Protein AF-A0A978TF56-F1 (afdb_monomer_lite)

Secondary structure (DSSP, 8-state):
-----S--EEEEEE-TT-S-TTS--TT-EEEEEETTEEEEEEEE--S--EEETTEEEEEEEEEEE-----GGGSPBHHHHHSS------TT----GGG-HHHHHH-S-HHHHHHHHHHHHHS--------

Structure (mmCIF, N/CA/C/O backbone):
data_AF-A0A978TF56-F1
#
_entry.id   AF-A0A978TF56-F1
#
loop_
_atom_site.group_PDB
_atom_site.id
_atom_site.type_symbol
_atom_site.label_atom_id
_atom_site.label_alt_id
_atom_site.label_comp_id
_atom_site.label_asym_id
_atom_site.label_entity_id
_atom_site.label_seq_id
_atom_site.pdbx_PDB_ins_code
_atom_site.Cartn_x
_atom_site.Cartn_y
_atom_site.Cartn_z
_atom_site.occupancy
_atom_site.B_iso_or_equiv
_atom_site.auth_seq_id
_atom_site.auth_comp_id
_atom_site.auth_asym_id
_atom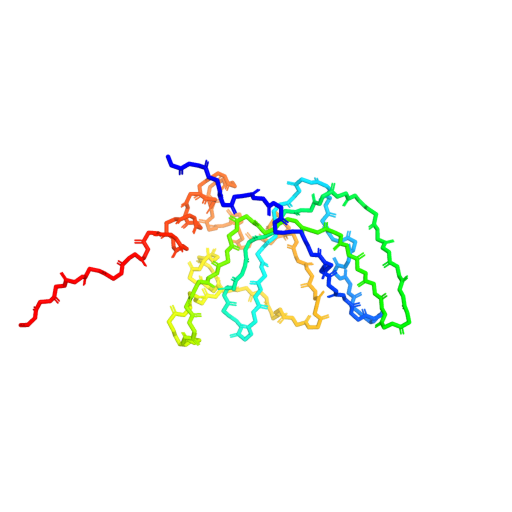_site.auth_atom_id
_atom_site.pdbx_PDB_model_num
ATOM 1 N N . MET A 1 1 ? -22.919 -14.016 -11.016 1.00 37.53 1 MET A N 1
ATOM 2 C CA . MET A 1 1 ? -22.426 -13.185 -12.132 1.00 37.53 1 MET A CA 1
ATOM 3 C C . MET A 1 1 ? -20.948 -12.946 -11.868 1.00 37.53 1 MET A C 1
ATOM 5 O O . MET A 1 1 ? -20.597 -12.007 -11.174 1.00 37.53 1 MET A O 1
ATOM 9 N N . GLY A 1 2 ? -20.110 -13.908 -12.248 1.00 45.34 2 GLY A N 1
ATOM 10 C CA . GLY A 1 2 ? -18.670 -13.878 -12.014 1.00 45.34 2 GLY A CA 1
ATOM 11 C C . GLY A 1 2 ? -17.992 -14.057 -13.355 1.00 45.34 2 GLY A C 1
ATOM 12 O O . GLY A 1 2 ? -18.156 -15.123 -13.926 1.00 45.34 2 GLY A O 1
ATOM 13 N N . ASP A 1 3 ? -17.368 -12.992 -13.867 1.00 43.78 3 ASP A N 1
ATOM 14 C CA . ASP A 1 3 ? -16.408 -13.058 -14.986 1.00 43.78 3 ASP A CA 1
ATOM 15 C C . ASP A 1 3 ? -15.734 -11.702 -15.307 1.00 43.78 3 ASP A C 1
ATOM 17 O O . ASP A 1 3 ? -15.534 -11.331 -16.458 1.00 43.78 3 ASP A O 1
ATOM 21 N N . ALA A 1 4 ? -15.352 -10.923 -14.286 1.00 45.91 4 ALA A N 1
ATOM 22 C CA . ALA A 1 4 ? -14.549 -9.700 -14.483 1.00 45.91 4 ALA A CA 1
ATOM 23 C C . ALA A 1 4 ? -13.204 -9.704 -13.735 1.00 45.91 4 ALA A C 1
ATOM 25 O O . ALA A 1 4 ? -12.432 -8.753 -13.843 1.00 45.91 4 ALA A O 1
ATOM 26 N N . VAL A 1 5 ? -12.885 -10.780 -13.006 1.00 46.94 5 VAL A N 1
ATOM 27 C CA . VAL A 1 5 ? -11.616 -10.926 -12.264 1.00 46.94 5 VAL A CA 1
ATOM 28 C C . VAL A 1 5 ? -10.556 -11.645 -13.111 1.00 46.94 5 VAL A C 1
ATOM 30 O O . VAL A 1 5 ? -9.678 -12.328 -12.588 1.00 46.94 5 VAL A O 1
ATOM 33 N N . SER A 1 6 ? -10.622 -11.496 -14.439 1.00 50.06 6 SER A N 1
ATOM 34 C CA . SER A 1 6 ? -9.534 -11.882 -15.342 1.00 50.06 6 SER A CA 1
ATOM 35 C C . SER A 1 6 ? -8.356 -10.925 -15.121 1.00 50.06 6 SER A C 1
ATOM 37 O O . SER A 1 6 ? -8.247 -9.887 -15.765 1.00 50.06 6 SER A O 1
ATOM 39 N N . SER A 1 7 ? -7.547 -11.257 -14.113 1.00 62.00 7 SER A N 1
ATOM 40 C CA . SER A 1 7 ? -6.196 -10.774 -13.804 1.00 62.00 7 SER A CA 1
ATOM 41 C C . SER A 1 7 ? -5.897 -9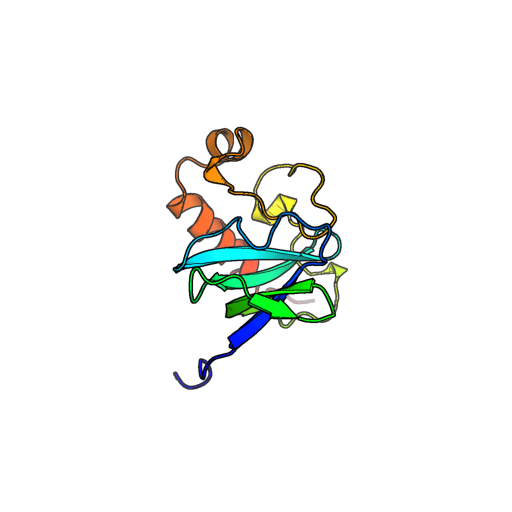.313 -14.178 1.00 62.00 7 SER A C 1
ATOM 43 O O . SER A 1 7 ? -5.156 -9.036 -15.120 1.00 62.00 7 SER A O 1
ATOM 45 N N . ARG A 1 8 ? -6.400 -8.364 -13.380 1.00 85.88 8 ARG A N 1
ATOM 46 C CA . ARG A 1 8 ? -5.886 -6.983 -13.330 1.00 85.88 8 ARG A CA 1
ATOM 47 C C . ARG A 1 8 ? -4.501 -6.967 -12.663 1.00 85.88 8 ARG A C 1
ATOM 49 O O . ARG A 1 8 ? -4.360 -6.522 -11.524 1.00 85.88 8 ARG A O 1
ATOM 56 N N . VAL A 1 9 ? -3.519 -7.563 -13.335 1.00 93.81 9 VAL A N 1
ATOM 57 C CA . VAL A 1 9 ? -2.130 -7.672 -12.877 1.00 93.81 9 VAL A CA 1
ATOM 58 C C . VAL A 1 9 ? -1.306 -6.567 -13.515 1.00 93.81 9 VAL A C 1
ATOM 60 O O . VAL A 1 9 ? -1.370 -6.378 -14.728 1.00 93.81 9 VAL A O 1
ATOM 63 N N . PHE A 1 10 ? -0.540 -5.843 -12.704 1.00 92.50 10 PHE A N 1
ATOM 64 C CA . PHE A 1 10 ? 0.265 -4.715 -13.165 1.00 92.50 10 PHE A CA 1
ATOM 65 C C . PHE A 1 10 ? 1.620 -4.665 -12.466 1.00 92.50 10 PHE A C 1
ATOM 67 O O . PHE A 1 10 ? 1.813 -5.247 -11.396 1.00 92.50 10 PHE A O 1
ATOM 74 N N . GLU A 1 11 ? 2.540 -3.923 -13.074 1.00 94.50 11 GLU A N 1
ATOM 75 C CA . GLU A 1 11 ? 3.811 -3.540 -12.471 1.00 94.50 11 GLU A CA 1
ATOM 76 C C . GLU A 1 11 ? 3.575 -2.346 -11.534 1.00 94.50 11 GLU A C 1
ATOM 78 O O . GLU A 1 11 ? 3.288 -1.234 -11.982 1.00 94.50 11 GLU A O 1
ATOM 83 N N . LEU A 1 12 ? 3.688 -2.559 -10.221 1.00 94.44 12 LEU A N 1
ATOM 84 C CA . LEU A 1 12 ? 3.753 -1.459 -9.262 1.00 94.44 12 LEU A CA 1
ATOM 85 C C . LEU A 1 12 ? 5.186 -0.934 -9.227 1.00 94.44 12 LEU A C 1
ATOM 87 O O . LEU A 1 12 ? 6.111 -1.691 -8.935 1.00 94.44 12 LEU A O 1
ATOM 91 N N . PHE A 1 13 ? 5.358 0.345 -9.552 1.00 94.38 13 PHE 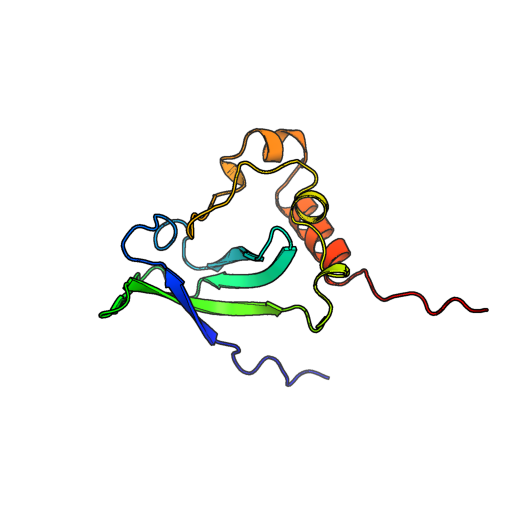A N 1
ATOM 92 C CA . PHE A 1 13 ? 6.660 0.949 -9.809 1.00 94.38 13 PHE A CA 1
ATOM 93 C C . PHE A 1 13 ? 7.163 1.826 -8.659 1.00 94.38 13 PHE A C 1
ATOM 95 O O . PHE A 1 13 ? 6.405 2.590 -8.059 1.00 94.38 13 PHE A O 1
ATOM 102 N N . TRP A 1 14 ? 8.471 1.789 -8.421 1.00 93.81 14 TRP A N 1
ATOM 103 C CA . TRP A 1 14 ? 9.188 2.636 -7.477 1.00 93.81 14 TRP A CA 1
ATOM 104 C C . TRP A 1 14 ? 10.426 3.247 -8.127 1.00 93.81 14 TRP A C 1
ATOM 106 O O . TRP A 1 14 ? 11.186 2.576 -8.823 1.00 93.81 14 TRP A O 1
ATOM 116 N N . LEU A 1 15 ? 10.676 4.523 -7.833 1.00 91.88 15 LEU A N 1
ATOM 117 C CA . LEU A 1 15 ? 11.907 5.186 -8.254 1.00 91.88 15 LEU A CA 1
ATOM 118 C C . LEU A 1 15 ? 13.125 4.557 -7.551 1.00 91.88 15 LEU A C 1
ATOM 120 O O . LEU A 1 15 ? 12.988 4.058 -6.432 1.00 91.88 15 LEU A O 1
ATOM 124 N N . PRO A 1 16 ? 14.339 4.651 -8.127 1.00 89.00 16 PRO A N 1
ATOM 125 C CA . PRO A 1 16 ? 15.551 4.104 -7.513 1.00 89.00 16 PRO A CA 1
ATOM 126 C C . PRO A 1 16 ? 15.838 4.619 -6.092 1.00 89.00 16 PRO A C 1
ATOM 128 O O . PRO A 1 16 ? 16.467 3.930 -5.293 1.00 89.00 16 PRO A O 1
ATOM 131 N N . SER A 1 17 ? 15.382 5.834 -5.767 1.00 87.44 17 SER A N 1
ATOM 132 C CA . SER A 1 17 ? 15.539 6.463 -4.449 1.00 87.44 17 SER A CA 1
ATOM 133 C C . SER A 1 17 ? 14.465 6.061 -3.428 1.00 87.44 17 SER A C 1
ATOM 135 O O . SER A 1 17 ? 14.594 6.380 -2.243 1.00 87.44 17 SER A O 1
ATOM 137 N N . SER A 1 18 ? 13.403 5.377 -3.859 1.00 86.25 18 SER A N 1
ATOM 138 C CA . SER A 1 18 ? 12.296 4.946 -3.006 1.00 86.25 18 SER A CA 1
ATOM 139 C C . SER A 1 18 ? 12.662 3.699 -2.199 1.00 86.25 18 SER A C 1
ATOM 141 O O . SER A 1 18 ? 13.404 2.829 -2.647 1.00 86.25 18 SER A O 1
ATOM 143 N N . LYS A 1 19 ? 12.086 3.568 -0.998 1.00 82.06 19 LYS A N 1
ATOM 144 C CA . LYS A 1 19 ? 12.329 2.424 -0.096 1.00 82.06 19 LYS A CA 1
ATOM 145 C C . LYS A 1 19 ? 11.176 1.409 -0.052 1.00 82.06 19 LYS A C 1
ATOM 147 O O . LYS A 1 19 ? 11.214 0.488 0.755 1.00 82.06 19 LYS A O 1
ATOM 152 N N . GLY A 1 20 ? 10.151 1.574 -0.892 1.00 88.06 20 GLY A N 1
ATOM 153 C CA . GLY A 1 20 ? 8.908 0.799 -0.808 1.00 88.06 20 GLY A CA 1
ATOM 154 C C . GLY A 1 20 ? 8.933 -0.586 -1.459 1.00 88.06 20 GLY A C 1
ATOM 155 O O . GLY A 1 20 ? 8.214 -1.466 -0.999 1.00 88.06 20 GLY A O 1
ATOM 156 N N . ALA A 1 21 ? 9.778 -0.822 -2.469 1.00 90.94 21 ALA A N 1
ATOM 157 C CA . ALA A 1 21 ? 9.718 -2.055 -3.269 1.00 90.94 21 ALA A CA 1
ATOM 158 C C . ALA A 1 21 ? 9.898 -3.346 -2.438 1.00 90.94 21 ALA A C 1
ATOM 160 O O . ALA A 1 21 ? 9.295 -4.372 -2.738 1.00 90.94 21 ALA A O 1
ATOM 161 N N . LYS A 1 22 ? 10.685 -3.293 -1.355 1.00 91.19 22 LYS A N 1
ATOM 162 C CA . LYS A 1 22 ? 10.982 -4.440 -0.472 1.00 91.19 22 LYS A CA 1
ATOM 163 C C . LYS A 1 22 ? 10.090 -4.522 0.777 1.00 91.19 22 LYS A C 1
ATOM 165 O O . LYS A 1 22 ? 10.364 -5.331 1.651 1.00 91.19 22 LYS A O 1
ATOM 170 N N . ALA A 1 23 ? 9.082 -3.658 0.911 1.00 90.06 23 ALA A N 1
ATOM 171 C CA . ALA A 1 23 ? 8.385 -3.460 2.186 1.00 90.06 23 ALA A CA 1
ATOM 172 C C . ALA A 1 23 ? 7.275 -4.480 2.494 1.00 90.06 23 ALA A C 1
ATOM 174 O O . ALA A 1 23 ? 6.871 -4.581 3.649 1.00 90.06 23 ALA A O 1
ATOM 175 N N . ALA A 1 24 ? 6.771 -5.186 1.482 1.00 92.62 24 ALA A N 1
ATOM 176 C CA . ALA A 1 24 ? 5.675 -6.148 1.606 1.00 92.62 24 ALA A CA 1
ATOM 177 C C . ALA A 1 24 ? 6.130 -7.549 1.178 1.00 92.62 24 ALA A C 1
ATOM 179 O O . ALA A 1 24 ? 6.999 -7.676 0.314 1.00 92.62 24 ALA A O 1
ATOM 180 N N . SER A 1 25 ? 5.544 -8.591 1.744 1.00 94.75 25 SER A N 1
ATOM 181 C CA . SER A 1 25 ? 5.763 -9.978 1.328 1.00 94.75 25 SER A CA 1
ATOM 182 C C . SER A 1 25 ? 4.717 -10.393 0.295 1.00 94.75 25 SER A C 1
ATOM 184 O O . SER A 1 25 ? 3.761 -9.663 0.037 1.00 94.75 25 SER A O 1
ATOM 186 N N . LYS A 1 26 ? 4.894 -11.555 -0.327 1.00 96.25 26 LYS A N 1
ATOM 187 C CA . LYS A 1 26 ? 3.861 -12.209 -1.124 1.00 96.25 26 LYS A CA 1
ATOM 188 C C . LYS A 1 26 ? 2.568 -12.357 -0.305 1.00 96.25 26 LYS A C 1
ATOM 190 O O . LYS A 1 26 ? 2.622 -12.605 0.896 1.00 96.25 26 LYS A O 1
ATOM 195 N N . ASP A 1 27 ? 1.429 -12.216 -0.981 1.00 95.19 27 ASP A N 1
ATOM 196 C CA . ASP A 1 27 ? 0.066 -12.306 -0.445 1.00 95.19 27 ASP A CA 1
ATOM 197 C C . ASP A 1 27 ? -0.323 -11.152 0.514 1.00 95.19 27 ASP A C 1
ATOM 199 O O . ASP A 1 27 ? -1.480 -11.056 0.928 1.00 95.19 27 ASP A O 1
ATOM 203 N N . ASP A 1 28 ? 0.589 -10.211 0.807 1.00 94.75 28 ASP A N 1
ATOM 204 C CA . ASP A 1 28 ? 0.248 -8.981 1.528 1.00 94.75 28 ASP A CA 1
ATOM 205 C C . ASP A 1 28 ? -0.672 -8.083 0.689 1.00 94.75 28 ASP A C 1
ATOM 207 O O . ASP A 1 28 ? -0.491 -7.908 -0.523 1.00 94.75 28 ASP A O 1
ATOM 211 N N . LEU A 1 29 ? -1.615 -7.430 1.374 1.00 95.19 29 LEU A N 1
ATOM 212 C CA . LEU A 1 29 ? -2.441 -6.365 0.812 1.00 95.19 29 LEU A CA 1
ATOM 213 C C . LEU A 1 29 ? -1.807 -4.994 1.055 1.00 95.19 29 LEU A C 1
ATOM 215 O O . LEU A 1 29 ? -1.345 -4.683 2.153 1.00 95.19 29 LEU A O 1
ATOM 219 N N . MET A 1 30 ? -1.859 -4.135 0.042 1.00 94.81 30 MET A N 1
ATOM 220 C CA . MET A 1 30 ? -1.342 -2.775 0.086 1.00 94.81 30 MET A CA 1
ATOM 221 C C . MET A 1 30 ? -2.404 -1.771 -0.361 1.00 94.81 30 MET A C 1
ATOM 223 O O . MET A 1 30 ? -2.999 -1.894 -1.432 1.00 94.81 30 MET A O 1
ATOM 227 N N . LEU A 1 31 ? -2.605 -0.742 0.462 1.00 94.69 31 LEU A N 1
ATOM 228 C CA . LEU A 1 31 ? -3.369 0.449 0.102 1.00 94.69 31 LEU A CA 1
ATOM 229 C C . LEU A 1 31 ? -2.470 1.390 -0.698 1.00 94.69 31 LEU A C 1
ATOM 231 O O . LEU A 1 31 ? -1.431 1.825 -0.199 1.00 94.69 31 LEU A O 1
ATOM 235 N N . LEU A 1 32 ? -2.879 1.731 -1.918 1.00 93.62 32 LEU A N 1
ATOM 236 C CA . LEU A 1 32 ? -2.196 2.737 -2.724 1.00 93.62 32 LEU A CA 1
ATOM 237 C C . LEU A 1 32 ? -2.910 4.075 -2.581 1.00 93.62 32 LEU A C 1
ATOM 239 O O . LEU A 1 32 ? -4.129 4.170 -2.762 1.00 93.62 32 LEU A O 1
ATOM 243 N N . ASN A 1 33 ? -2.135 5.115 -2.281 1.00 91.00 33 ASN A N 1
ATOM 244 C CA . ASN A 1 33 ? -2.631 6.472 -2.145 1.00 91.00 33 ASN A CA 1
ATOM 245 C C . ASN A 1 33 ? -1.977 7.425 -3.154 1.00 91.00 33 ASN A C 1
ATOM 247 O O . ASN A 1 33 ? -0.792 7.335 -3.470 1.00 91.00 33 ASN A O 1
ATOM 251 N N . GLN A 1 34 ? -2.757 8.384 -3.637 1.00 89.00 34 GLN A N 1
ATOM 252 C CA . GLN A 1 34 ? -2.294 9.500 -4.457 1.00 89.00 34 GLN A CA 1
ATOM 253 C C . GLN A 1 34 ? -2.952 10.770 -3.925 1.00 89.00 34 GLN A C 1
ATOM 255 O O . GLN A 1 34 ? -4.149 10.775 -3.666 1.00 89.00 34 GLN A O 1
ATOM 260 N N . HIS A 1 35 ? -2.180 11.837 -3.695 1.00 88.00 35 HIS A N 1
ATOM 261 C CA . HIS A 1 35 ? -2.691 13.081 -3.091 1.00 88.00 35 HIS A CA 1
ATOM 262 C C . HIS A 1 35 ? -3.523 12.852 -1.810 1.00 88.00 35 HIS A C 1
ATOM 264 O O . HIS A 1 35 ? -4.583 13.445 -1.630 1.00 88.00 35 HIS A O 1
ATOM 270 N N . ALA A 1 36 ? -3.053 11.952 -0.935 1.00 90.50 36 ALA A N 1
ATOM 271 C CA . ALA A 1 36 ? -3.744 11.523 0.287 1.00 90.50 36 ALA A CA 1
ATOM 272 C C . ALA A 1 36 ? -5.121 10.856 0.074 1.00 90.50 36 ALA A C 1
ATOM 274 O O . ALA A 1 36 ? -5.863 10.660 1.035 1.00 90.50 36 ALA A O 1
ATOM 275 N N . LYS A 1 37 ? -5.467 10.467 -1.157 1.00 93.00 37 LYS A N 1
ATOM 276 C CA . LYS A 1 37 ? -6.677 9.713 -1.504 1.00 93.00 37 LYS A CA 1
ATOM 277 C C . LYS A 1 37 ? -6.342 8.257 -1.779 1.00 93.00 37 LYS A C 1
ATOM 279 O O . LYS A 1 37 ? -5.364 7.991 -2.474 1.00 93.00 37 LYS A O 1
ATOM 284 N N . ILE A 1 38 ? -7.140 7.326 -1.259 1.00 93.69 38 ILE A N 1
ATOM 285 C CA . ILE A 1 38 ? -6.976 5.901 -1.574 1.00 93.69 38 ILE A CA 1
ATOM 286 C C . ILE A 1 38 ? -7.577 5.626 -2.951 1.00 93.69 38 ILE A C 1
ATOM 288 O O . ILE A 1 38 ? -8.746 5.925 -3.192 1.00 93.69 38 ILE A O 1
ATOM 292 N N . THR A 1 39 ? -6.770 5.071 -3.852 1.00 92.94 39 THR A N 1
ATOM 293 C CA . THR A 1 39 ? -7.166 4.818 -5.246 1.00 92.94 39 THR A CA 1
ATOM 294 C C . THR A 1 39 ? -7.268 3.331 -5.558 1.00 92.94 39 THR A C 1
ATOM 296 O O . THR A 1 39 ? -8.127 2.932 -6.344 1.00 92.94 39 THR A O 1
ATOM 299 N N . HIS A 1 40 ? -6.423 2.509 -4.927 1.00 93.62 40 HIS A N 1
ATOM 300 C CA . HIS A 1 40 ? -6.374 1.068 -5.153 1.00 93.62 40 HIS A CA 1
ATOM 301 C C . HIS A 1 40 ? -6.105 0.306 -3.856 1.00 93.62 40 HIS A C 1
ATOM 303 O O . HIS A 1 40 ? -5.432 0.799 -2.948 1.00 93.62 40 HIS A O 1
ATOM 309 N N . VAL A 1 41 ? -6.564 -0.941 -3.835 1.00 95.31 41 VAL A N 1
ATOM 310 C CA . VAL A 1 41 ? -6.047 -2.001 -2.977 1.00 95.31 41 VAL A CA 1
ATOM 311 C C . VAL A 1 41 ? -5.446 -3.046 -3.902 1.00 95.31 41 VAL A C 1
ATOM 313 O O . VAL A 1 41 ? -6.097 -3.504 -4.849 1.00 95.31 41 VAL A O 1
ATOM 316 N N . VAL A 1 42 ? -4.200 -3.409 -3.638 1.00 95.88 42 VAL A N 1
ATOM 317 C CA . VAL A 1 42 ? -3.468 -4.394 -4.430 1.00 95.88 42 VAL A CA 1
ATOM 318 C C . VAL A 1 42 ? -2.923 -5.498 -3.540 1.00 95.88 42 VAL A C 1
ATOM 320 O O . VAL A 1 42 ? -2.690 -5.288 -2.356 1.00 95.88 42 VAL A O 1
ATOM 323 N N . GLU A 1 43 ? -2.717 -6.664 -4.124 1.00 96.44 43 GLU A N 1
ATOM 324 C CA . GLU A 1 43 ? -2.115 -7.836 -3.501 1.00 96.44 43 GLU A CA 1
ATOM 325 C C . GLU A 1 43 ? -0.771 -8.127 -4.163 1.00 96.44 43 GLU A C 1
ATOM 327 O O . GLU A 1 43 ? -0.670 -8.122 -5.396 1.00 96.44 43 GLU A O 1
ATOM 332 N N . MET A 1 44 ? 0.256 -8.386 -3.359 1.00 96.62 44 MET A N 1
ATOM 333 C CA . MET A 1 44 ? 1.586 -8.743 -3.851 1.00 96.62 44 MET A CA 1
ATOM 334 C C . MET A 1 44 ? 1.600 -10.189 -4.362 1.00 96.62 44 MET A C 1
ATOM 336 O O . MET A 1 44 ? 1.302 -11.112 -3.612 1.00 96.62 44 MET A O 1
ATOM 340 N N . LEU A 1 45 ? 1.981 -10.411 -5.624 1.00 96.56 45 LEU A N 1
ATOM 341 C CA . LEU A 1 45 ? 1.922 -11.753 -6.229 1.00 96.56 45 LEU A CA 1
ATOM 342 C C . LEU A 1 45 ? 3.147 -12.631 -5.941 1.00 96.56 45 LEU A C 1
ATOM 344 O O . LEU A 1 45 ? 3.057 -13.860 -5.971 1.00 96.56 45 LEU A O 1
ATOM 348 N N . ASP A 1 46 ? 4.292 -12.007 -5.676 1.00 95.75 46 ASP A N 1
ATOM 349 C CA . ASP A 1 46 ? 5.559 -12.660 -5.359 1.00 95.75 46 ASP A CA 1
ATOM 350 C C . ASP A 1 46 ? 6.440 -11.751 -4.493 1.00 95.75 46 ASP A C 1
ATOM 352 O O . ASP A 1 46 ? 6.136 -10.571 -4.320 1.00 95.75 46 ASP A O 1
ATOM 356 N N . ASP A 1 47 ? 7.537 -12.294 -3.962 1.00 96.12 47 ASP A N 1
ATOM 357 C CA . ASP A 1 47 ? 8.556 -11.562 -3.193 1.00 96.12 47 ASP A CA 1
ATOM 358 C C . ASP A 1 47 ? 9.652 -10.923 -4.070 1.00 96.12 47 ASP A C 1
ATOM 360 O O . ASP A 1 47 ? 10.601 -10.320 -3.562 1.00 96.12 47 ASP A O 1
ATOM 364 N N . GLU A 1 48 ? 9.560 -11.053 -5.395 1.00 96.44 48 GLU A N 1
ATOM 365 C CA . GLU A 1 48 ? 10.649 -10.716 -6.307 1.00 96.44 48 GLU A CA 1
ATOM 366 C C . GLU A 1 48 ? 10.608 -9.234 -6.703 1.00 96.44 48 GLU A C 1
ATOM 368 O O . GLU A 1 48 ? 9.766 -8.784 -7.484 1.00 96.44 48 GLU A O 1
ATOM 373 N N . VAL A 1 49 ? 11.580 -8.467 -6.205 1.00 96.00 49 VAL A N 1
ATOM 374 C CA . VAL A 1 49 ? 11.844 -7.107 -6.689 1.00 96.00 49 VAL A CA 1
ATOM 375 C C . VAL A 1 49 ? 12.620 -7.176 -7.994 1.00 96.00 49 VAL A C 1
ATOM 377 O O . VAL A 1 49 ? 13.737 -7.688 -8.030 1.00 96.00 49 VAL A O 1
ATOM 380 N N . ARG A 1 50 ? 12.039 -6.603 -9.045 1.00 95.94 50 ARG A N 1
ATOM 381 C CA . ARG A 1 50 ? 12.635 -6.509 -10.379 1.00 95.94 50 ARG A CA 1
ATOM 382 C C . ARG A 1 50 ? 13.115 -5.088 -10.631 1.00 95.94 50 ARG A C 1
ATOM 384 O O . ARG A 1 50 ? 12.662 -4.153 -9.973 1.00 95.94 50 ARG A O 1
ATOM 391 N N . GLU A 1 51 ? 14.032 -4.925 -11.574 1.00 95.50 51 GLU A N 1
ATOM 392 C CA . GLU A 1 51 ? 14.637 -3.635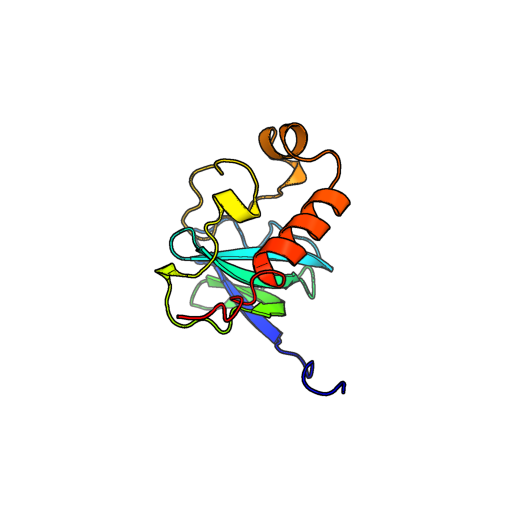 -11.909 1.00 95.50 51 GLU A CA 1
ATOM 393 C C . GLU A 1 51 ? 14.666 -3.434 -13.425 1.00 95.50 51 GLU A C 1
ATOM 395 O O . GLU A 1 51 ? 14.880 -4.374 -14.192 1.00 95.50 51 GLU A O 1
ATOM 400 N N . ASN A 1 52 ? 14.454 -2.194 -13.855 1.00 92.25 52 ASN A N 1
ATOM 401 C CA . ASN A 1 52 ? 14.695 -1.737 -15.216 1.00 92.25 52 ASN A CA 1
ATOM 402 C C . ASN A 1 52 ? 15.349 -0.343 -15.197 1.00 92.25 52 ASN A C 1
ATOM 404 O O . ASN A 1 52 ? 15.639 0.218 -14.142 1.00 92.25 52 ASN A O 1
ATOM 408 N N . SER A 1 53 ? 15.562 0.254 -16.373 1.00 90.69 53 SER A N 1
ATOM 409 C CA . SER A 1 53 ? 16.220 1.563 -16.499 1.00 90.69 53 SER A CA 1
ATOM 410 C C . SER A 1 53 ? 15.517 2.713 -15.770 1.00 90.69 53 SER A C 1
ATOM 412 O O . SER A 1 53 ? 16.127 3.760 -15.569 1.00 90.69 53 SER A O 1
ATOM 414 N N . ALA A 1 54 ? 14.242 2.563 -15.411 1.00 87.94 54 ALA A N 1
ATOM 415 C CA . ALA A 1 54 ? 13.486 3.588 -14.709 1.00 87.94 54 ALA A CA 1
ATOM 416 C C . ALA A 1 54 ? 13.528 3.419 -13.173 1.00 87.94 54 ALA A C 1
ATOM 418 O O . ALA A 1 54 ? 13.123 4.345 -12.469 1.00 87.94 54 ALA A O 1
ATOM 419 N N . GLY A 1 55 ? 13.936 2.252 -12.641 1.00 93.56 55 GLY A N 1
ATOM 420 C CA . GLY A 1 55 ? 13.770 1.898 -11.223 1.00 93.56 55 GLY A CA 1
ATOM 421 C C . GLY A 1 55 ? 13.298 0.466 -10.962 1.00 93.56 55 GLY A C 1
ATOM 422 O O . GLY A 1 55 ? 13.572 -0.446 -11.739 1.00 93.56 55 GLY A O 1
ATOM 423 N N . TYR A 1 56 ? 12.614 0.272 -9.834 1.00 95.12 56 TYR A N 1
ATOM 424 C CA . TYR A 1 56 ? 12.210 -1.040 -9.326 1.00 95.12 56 TYR A CA 1
ATOM 425 C C . TYR A 1 56 ? 10.718 -1.287 -9.519 1.00 95.12 56 TYR A C 1
ATOM 427 O O . TYR A 1 56 ? 9.917 -0.362 -9.410 1.00 95.12 56 TYR A O 1
ATOM 435 N N . PHE A 1 57 ? 10.320 -2.541 -9.711 1.00 95.50 57 PHE A N 1
ATOM 436 C CA . PHE A 1 57 ? 8.909 -2.905 -9.775 1.00 95.50 57 PHE A CA 1
ATOM 437 C C . PHE A 1 57 ? 8.610 -4.283 -9.190 1.00 95.50 57 PHE A C 1
ATOM 439 O O . PHE A 1 57 ? 9.498 -5.125 -9.029 1.00 95.50 57 PHE A O 1
ATOM 446 N N . ARG A 1 58 ? 7.332 -4.500 -8.867 1.00 96.50 58 ARG A N 1
ATOM 447 C CA . ARG A 1 58 ? 6.773 -5.797 -8.459 1.00 96.50 58 ARG A CA 1
ATOM 448 C C . ARG A 1 58 ? 5.439 -6.046 -9.133 1.00 96.50 58 ARG A C 1
ATOM 450 O O . ARG A 1 58 ? 4.690 -5.104 -9.386 1.00 96.50 58 ARG A O 1
ATOM 457 N N . TRP A 1 59 ? 5.136 -7.316 -9.380 1.00 96.31 59 TRP A N 1
ATOM 458 C CA . TRP A 1 59 ? 3.829 -7.716 -9.882 1.00 96.31 59 TRP A CA 1
ATOM 459 C C . TRP A 1 59 ? 2.799 -7.698 -8.761 1.00 96.31 59 TRP A C 1
ATOM 461 O O . TRP A 1 59 ? 2.983 -8.318 -7.711 1.00 96.31 59 TRP A O 1
ATOM 471 N N . VAL A 1 60 ? 1.700 -6.994 -9.007 1.00 96.62 60 VAL A N 1
ATOM 472 C CA . VAL A 1 60 ? 0.576 -6.912 -8.078 1.00 96.62 60 VAL A CA 1
ATOM 473 C C . VAL A 1 60 ? -0.730 -7.215 -8.788 1.00 96.62 60 VAL A C 1
ATOM 475 O O . VAL A 1 60 ? -0.892 -6.897 -9.967 1.00 96.62 60 VAL A O 1
ATOM 478 N N . ARG A 1 61 ? -1.683 -7.800 -8.066 1.00 96.38 61 ARG A N 1
ATOM 479 C CA . ARG A 1 61 ? -3.068 -7.959 -8.514 1.00 96.38 61 ARG A CA 1
ATOM 480 C C . ARG A 1 61 ? -3.929 -6.889 -7.866 1.00 96.38 61 ARG A C 1
ATOM 482 O O . ARG A 1 61 ? -3.938 -6.748 -6.650 1.00 96.38 61 ARG A O 1
ATOM 489 N N . VAL A 1 62 ? -4.691 -6.155 -8.665 1.00 95.50 62 VAL A N 1
ATOM 490 C CA . VAL A 1 62 ? -5.691 -5.218 -8.144 1.00 95.50 62 VAL A CA 1
ATOM 491 C C . VAL A 1 62 ? -6.865 -6.010 -7.581 1.00 95.50 62 VAL A C 1
ATOM 493 O O . VAL A 1 62 ? -7.553 -6.707 -8.328 1.00 95.50 62 VAL A O 1
ATOM 496 N N . VAL A 1 63 ? -7.102 -5.875 -6.276 1.00 93.50 63 VAL A N 1
ATOM 497 C CA . VAL A 1 63 ? -8.267 -6.465 -5.594 1.00 93.50 63 VAL A CA 1
ATOM 498 C C . VAL A 1 63 ? -9.415 -5.462 -5.480 1.00 93.50 63 VAL A C 1
ATOM 500 O O . VAL A 1 63 ? -10.579 -5.850 -5.479 1.00 93.50 63 VAL A O 1
ATOM 503 N N . TRP A 1 64 ? -9.096 -4.165 -5.459 1.00 92.75 64 TRP A N 1
ATOM 504 C CA . TRP A 1 64 ? -10.059 -3.073 -5.567 1.00 92.75 64 TRP A CA 1
ATOM 505 C C . TRP A 1 64 ? -9.412 -1.864 -6.245 1.00 92.75 64 TRP A C 1
ATOM 507 O O . TRP A 1 64 ? -8.243 -1.558 -6.019 1.00 92.75 64 TRP A O 1
ATOM 517 N N . MET A 1 65 ? -10.178 -1.163 -7.071 1.00 91.38 65 MET A N 1
ATOM 518 C CA . MET A 1 65 ? -9.784 0.090 -7.710 1.00 91.38 65 MET A CA 1
ATOM 519 C C . MET A 1 65 ? -11.012 0.978 -7.763 1.00 91.38 65 MET A C 1
ATOM 521 O O . MET A 1 65 ? -12.082 0.503 -8.145 1.00 91.38 65 MET A O 1
ATOM 525 N N . SER A 1 66 ? -10.859 2.244 -7.391 1.00 88.69 66 SER A N 1
ATOM 526 C CA . SER A 1 66 ? -11.968 3.182 -7.499 1.00 88.69 66 SER A CA 1
ATOM 527 C C . SER A 1 66 ? -12.353 3.409 -8.962 1.00 88.69 66 SER A C 1
ATOM 529 O O . SER A 1 66 ? -11.491 3.604 -9.817 1.00 88.69 66 SER A O 1
ATOM 531 N N . GLU A 1 67 ? -13.655 3.412 -9.238 1.00 87.69 67 GLU A N 1
ATOM 532 C CA . GLU A 1 67 ? -14.218 3.845 -10.524 1.00 87.69 67 GLU A CA 1
ATOM 533 C C . GLU A 1 67 ? -14.521 5.356 -10.535 1.00 87.69 67 GLU A C 1
ATOM 535 O O . GLU A 1 67 ? -14.928 5.907 -11.558 1.00 87.69 67 GLU A O 1
ATOM 540 N N . GLU A 1 68 ? -14.324 6.042 -9.403 1.00 86.81 68 GLU A N 1
ATOM 541 C CA . GLU A 1 68 ? -14.575 7.474 -9.272 1.00 86.81 68 GLU A CA 1
ATOM 542 C C . GLU A 1 68 ? -13.500 8.286 -10.004 1.00 86.81 68 GLU A C 1
ATOM 544 O O . GLU A 1 68 ? -12.298 8.134 -9.789 1.00 86.81 68 GLU A O 1
ATOM 549 N N . THR A 1 69 ? -13.957 9.195 -10.861 1.00 84.12 69 THR A N 1
ATOM 550 C CA . THR A 1 69 ? -13.093 10.074 -11.663 1.00 84.12 69 THR A CA 1
ATOM 551 C C . THR A 1 69 ? -12.873 11.423 -10.979 1.00 84.12 69 THR A C 1
ATOM 553 O O . THR A 1 69 ? -11.879 12.108 -11.234 1.00 84.12 69 THR A O 1
ATOM 556 N N . ASN A 1 70 ? -13.770 11.804 -10.068 1.00 87.06 70 ASN A N 1
ATOM 557 C CA . ASN A 1 70 ? -13.661 13.001 -9.259 1.00 87.06 70 ASN A CA 1
ATOM 558 C C . ASN A 1 70 ? -12.868 12.732 -7.971 1.00 87.06 70 ASN A C 1
ATOM 560 O O . ASN A 1 70 ? -13.394 12.259 -6.965 1.00 87.06 70 ASN A O 1
ATOM 564 N N . TRP A 1 71 ? -11.608 13.162 -7.967 1.00 83.69 71 TRP A N 1
ATOM 565 C CA . TRP A 1 71 ? -10.680 13.056 -6.838 1.00 83.69 71 TRP A CA 1
ATOM 566 C C . TRP A 1 71 ? -11.219 13.552 -5.492 1.00 83.69 71 TRP A C 1
ATOM 568 O O . TRP A 1 71 ? -10.827 13.036 -4.445 1.00 83.69 71 TRP A O 1
ATOM 578 N N . SER A 1 72 ? -12.107 14.551 -5.489 1.00 85.44 72 SER A N 1
ATOM 579 C CA . SER A 1 72 ? -12.667 15.087 -4.241 1.00 85.44 72 SER A CA 1
ATOM 580 C C . SER A 1 72 ? -13.556 14.077 -3.508 1.00 85.44 72 SER A C 1
ATOM 582 O O . SER A 1 72 ? -13.631 14.129 -2.281 1.00 85.44 72 SER A O 1
ATOM 584 N N . ARG A 1 73 ? -14.152 13.132 -4.244 1.00 87.38 73 ARG A N 1
ATOM 585 C CA . ARG A 1 73 ? -15.042 12.082 -3.733 1.00 87.38 73 ARG A CA 1
ATOM 586 C C . ARG A 1 73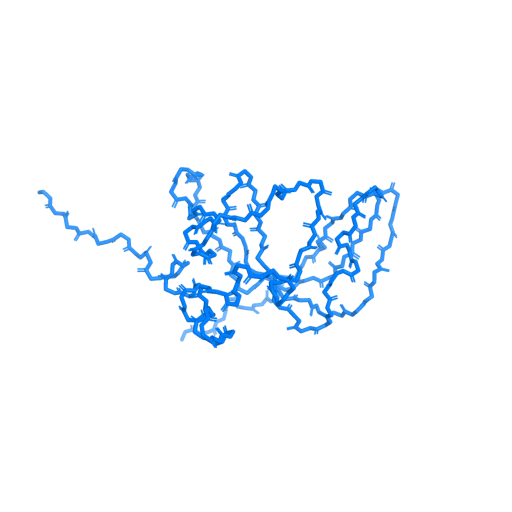 ? -14.319 10.810 -3.305 1.00 87.38 73 ARG A C 1
ATOM 588 O O . ARG A 1 73 ? -14.920 9.968 -2.649 1.00 87.38 73 ARG A O 1
ATOM 595 N N . LEU A 1 74 ? -13.037 10.674 -3.640 1.00 91.50 74 LEU A N 1
ATOM 596 C CA . LEU A 1 74 ? -12.238 9.559 -3.146 1.00 91.50 74 LEU A CA 1
ATOM 597 C C . LEU A 1 74 ? -12.058 9.666 -1.626 1.00 91.50 74 LEU A C 1
ATOM 599 O O . LEU A 1 74 ? -11.853 10.777 -1.114 1.00 91.50 74 LEU A O 1
ATOM 603 N N . PRO A 1 75 ? -12.070 8.536 -0.904 1.00 93.31 75 PRO A N 1
ATOM 604 C CA . PRO A 1 75 ? -11.891 8.541 0.536 1.00 93.31 75 PRO A CA 1
ATOM 605 C C . PRO A 1 75 ? -10.489 9.036 0.884 1.00 93.31 75 PRO A C 1
ATOM 607 O O . PRO A 1 75 ? -9.484 8.656 0.264 1.00 93.31 75 PRO A O 1
ATOM 610 N N . HIS A 1 76 ? -10.414 9.929 1.868 1.00 93.44 76 HIS A N 1
ATOM 611 C CA . HIS A 1 76 ? -9.127 10.405 2.353 1.00 93.44 76 HIS A CA 1
ATOM 612 C C . HIS A 1 76 ? -8.429 9.286 3.135 1.00 93.44 76 HIS A C 1
ATOM 614 O O . HIS A 1 76 ? -9.061 8.551 3.888 1.00 93.44 76 HIS A O 1
ATOM 620 N N . GLN A 1 77 ? -7.105 9.182 3.031 1.00 92.69 77 GLN A N 1
ATOM 621 C CA . GLN A 1 77 ? -6.321 8.146 3.713 1.00 92.69 77 GLN A CA 1
ATOM 622 C C . GLN A 1 77 ? -6.581 8.109 5.225 1.00 92.69 77 GLN A C 1
ATOM 624 O O . GLN A 1 77 ? -6.629 7.037 5.806 1.00 92.69 77 GLN A O 1
ATOM 629 N N . ARG A 1 78 ? -6.826 9.265 5.855 1.00 93.38 78 ARG A N 1
ATOM 630 C CA . ARG A 1 78 ? -7.164 9.357 7.287 1.00 93.38 78 ARG A CA 1
ATOM 631 C C . ARG A 1 78 ? -8.513 8.716 7.637 1.00 93.38 78 ARG A C 1
ATOM 633 O O . ARG A 1 78 ? -8.668 8.196 8.729 1.00 93.38 78 ARG A O 1
ATOM 640 N N . GLU A 1 79 ? -9.481 8.760 6.721 1.00 93.56 79 GLU A N 1
ATOM 641 C CA . GLU A 1 79 ? -10.814 8.167 6.909 1.00 93.56 79 GLU A CA 1
ATOM 642 C C . GLU A 1 79 ? -10.726 6.646 6.790 1.00 93.56 79 GLU A C 1
ATOM 644 O O . GLU A 1 79 ? -11.320 5.916 7.580 1.00 93.56 79 GLU A O 1
ATOM 649 N N . VAL A 1 80 ? -9.917 6.171 5.839 1.00 94.06 80 VAL A N 1
ATOM 650 C CA . VAL A 1 80 ? -9.659 4.740 5.646 1.00 94.06 80 VAL A CA 1
ATOM 651 C C . VAL A 1 80 ? -8.817 4.176 6.790 1.00 94.06 80 VAL A C 1
ATOM 653 O O . VAL A 1 80 ? -9.121 3.102 7.286 1.00 94.06 80 VAL A O 1
ATOM 656 N N . LEU A 1 81 ? -7.785 4.896 7.239 1.00 93.38 81 LEU A N 1
ATOM 657 C CA . LEU A 1 81 ? -6.897 4.455 8.319 1.00 93.38 81 LEU A CA 1
ATOM 658 C C . LEU A 1 81 ? -7.493 4.644 9.719 1.00 93.38 81 LEU A C 1
ATOM 660 O O . LEU A 1 81 ? -7.055 3.967 10.642 1.00 93.38 81 LEU A O 1
ATOM 664 N N . GLY A 1 82 ? -8.448 5.558 9.901 1.00 93.06 82 GLY A N 1
ATOM 665 C CA . GLY A 1 82 ? -9.019 5.906 11.210 1.00 93.06 82 GLY A CA 1
ATOM 666 C C . GLY A 1 82 ? -8.136 6.821 12.070 1.00 93.06 82 GLY A C 1
ATOM 667 O O . GLY A 1 82 ? -8.546 7.234 13.150 1.00 93.06 82 GLY A O 1
ATOM 668 N N . PHE A 1 83 ? -6.941 7.179 11.596 1.00 92.50 83 PHE A N 1
ATOM 669 C CA . PHE A 1 83 ? -6.001 8.070 12.277 1.00 92.50 83 PHE A CA 1
ATOM 670 C C . PHE A 1 83 ? -5.200 8.901 11.269 1.00 92.50 83 PHE A C 1
ATOM 672 O O . PHE A 1 83 ? -5.171 8.605 10.075 1.00 92.50 83 PHE A O 1
ATOM 679 N N . GLU A 1 84 ? -4.512 9.940 11.751 1.00 90.31 84 GLU A N 1
ATOM 680 C CA . GLU A 1 84 ? -3.620 10.745 10.909 1.00 90.31 84 GLU A CA 1
ATOM 681 C C . GLU A 1 84 ? -2.310 9.981 10.633 1.00 90.31 84 GLU A C 1
ATOM 683 O O . GLU A 1 84 ? -1.534 9.766 11.587 1.00 90.31 84 GLU A O 1
ATOM 688 N N . PRO A 1 85 ? -2.053 9.5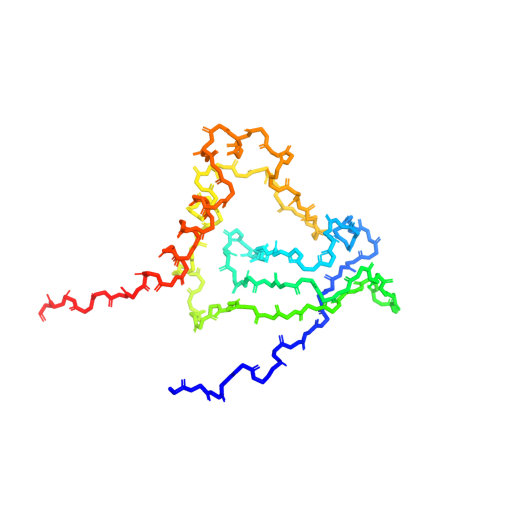54 9.377 1.00 86.69 85 PRO A N 1
ATOM 689 C CA . PRO A 1 85 ? -0.842 8.819 9.040 1.00 86.69 85 PRO A CA 1
ATOM 690 C C . PRO A 1 85 ? 0.404 9.704 9.152 1.00 86.69 85 PRO A C 1
ATOM 692 O O . PRO A 1 85 ? 0.309 10.933 9.117 1.00 86.69 85 PRO A O 1
ATOM 695 N N . PRO A 1 86 ? 1.603 9.101 9.249 1.00 82.06 86 PRO A N 1
ATOM 696 C CA . PRO A 1 86 ? 2.831 9.852 9.016 1.00 82.06 86 PRO A CA 1
ATOM 697 C C . PRO A 1 86 ? 2.809 10.480 7.616 1.00 82.06 86 PRO A C 1
ATOM 699 O O . PRO A 1 86 ? 2.063 10.041 6.743 1.00 82.06 86 PRO A O 1
ATOM 702 N N . THR A 1 87 ? 3.654 11.481 7.368 1.00 79.44 87 THR A N 1
ATOM 703 C CA . THR A 1 87 ? 3.808 12.053 6.025 1.00 79.44 87 THR A CA 1
ATOM 704 C C . THR A 1 87 ? 4.256 10.967 5.043 1.00 79.44 87 THR A C 1
ATOM 706 O O . THR A 1 87 ? 5.428 10.596 5.008 1.00 79.44 87 THR A O 1
ATOM 709 N N . ILE A 1 88 ? 3.315 10.451 4.247 1.00 72.75 88 ILE A N 1
ATOM 710 C CA . ILE A 1 88 ? 3.571 9.451 3.208 1.00 72.75 88 ILE A CA 1
ATOM 711 C C . ILE A 1 88 ? 4.063 10.188 1.964 1.00 72.75 88 ILE A C 1
ATOM 713 O O . ILE A 1 88 ? 3.338 10.993 1.381 1.00 72.75 88 ILE A O 1
ATOM 717 N N . GLY A 1 89 ? 5.299 9.918 1.550 1.00 73.94 89 GLY A N 1
ATOM 718 C CA . GLY A 1 89 ? 5.900 10.541 0.374 1.00 73.94 89 GLY A CA 1
ATOM 719 C C . GLY A 1 89 ? 6.916 9.644 -0.327 1.00 73.94 89 GLY A C 1
ATOM 720 O O . GLY A 1 89 ? 7.460 8.704 0.259 1.00 73.94 89 GLY A O 1
ATOM 721 N N . GLY A 1 90 ? 7.166 9.941 -1.605 1.00 76.44 90 GLY A N 1
ATOM 722 C CA . GLY A 1 90 ? 8.291 9.389 -2.366 1.00 76.44 90 GLY A CA 1
ATOM 723 C C . GLY A 1 90 ? 8.253 7.877 -2.606 1.00 76.44 90 GLY A C 1
ATOM 724 O O . GLY A 1 90 ? 9.311 7.255 -2.674 1.00 76.44 90 GLY A O 1
ATOM 725 N N . GLY A 1 91 ? 7.066 7.266 -2.691 1.00 81.88 91 GLY A N 1
ATOM 726 C CA . GLY A 1 91 ? 6.936 5.816 -2.891 1.00 81.88 91 GLY A CA 1
ATOM 727 C C . GLY A 1 91 ? 7.344 4.992 -1.665 1.00 81.88 91 GLY A C 1
ATOM 728 O O . GLY A 1 91 ? 7.783 3.851 -1.797 1.00 81.88 91 GLY A O 1
ATOM 729 N N . THR A 1 92 ? 7.255 5.569 -0.466 1.00 87.38 92 THR A N 1
ATOM 730 C CA . THR A 1 92 ? 7.467 4.830 0.783 1.00 87.38 92 THR A CA 1
ATOM 731 C C . THR A 1 92 ? 6.246 3.967 1.080 1.00 87.38 92 THR A C 1
ATOM 733 O O . THR A 1 92 ? 5.127 4.472 1.104 1.00 87.38 92 THR A O 1
ATOM 736 N N . ALA A 1 93 ? 6.470 2.679 1.331 1.00 89.50 93 ALA A N 1
ATOM 737 C CA . ALA A 1 93 ? 5.450 1.763 1.822 1.00 89.50 93 ALA A CA 1
ATOM 738 C C . ALA A 1 93 ? 5.658 1.532 3.324 1.00 89.50 93 ALA A C 1
ATOM 740 O O . ALA A 1 93 ? 6.793 1.402 3.786 1.00 89.50 93 ALA A O 1
ATOM 741 N N . TYR A 1 94 ? 4.561 1.504 4.078 1.00 89.06 94 TYR A N 1
ATOM 742 C CA . TYR A 1 94 ? 4.566 1.334 5.528 1.00 89.06 94 TYR A CA 1
ATOM 743 C C . TYR A 1 94 ? 3.834 0.051 5.897 1.00 89.06 94 TYR A C 1
ATOM 745 O O . TYR A 1 94 ? 2.726 -0.189 5.423 1.00 89.06 94 TYR A O 1
ATOM 753 N N . SER A 1 95 ? 4.425 -0.732 6.796 1.00 90.19 95 SER A N 1
ATOM 754 C CA . SER A 1 95 ? 3.685 -1.787 7.480 1.00 90.19 95 SER A CA 1
ATOM 755 C C . SER A 1 95 ? 2.801 -1.152 8.549 1.00 90.19 95 SER A C 1
ATOM 757 O O . SER A 1 95 ? 3.310 -0.507 9.470 1.00 90.19 95 SER A O 1
ATOM 759 N N . LEU A 1 96 ? 1.484 -1.333 8.428 1.00 89.00 96 LEU A N 1
ATOM 760 C CA . LEU A 1 96 ? 0.517 -0.825 9.404 1.00 89.00 96 LEU A CA 1
ATOM 761 C C . LEU A 1 96 ? 0.750 -1.420 10.796 1.00 89.00 96 LEU A C 1
ATOM 763 O O . LEU A 1 96 ? 0.620 -0.708 11.785 1.00 89.00 96 LEU A O 1
ATOM 767 N N . ALA A 1 97 ? 1.197 -2.678 10.871 1.00 83.00 97 ALA A N 1
ATOM 768 C CA . ALA A 1 97 ? 1.517 -3.347 12.131 1.00 83.00 97 ALA A CA 1
ATOM 769 C C . ALA A 1 97 ? 2.619 -2.631 12.935 1.00 83.00 97 ALA A C 1
ATOM 771 O O . ALA A 1 97 ? 2.645 -2.729 14.161 1.00 83.00 97 ALA A O 1
ATOM 772 N N . ASN A 1 98 ? 3.495 -1.881 12.255 1.00 86.06 98 ASN A N 1
ATOM 773 C CA . ASN A 1 98 ? 4.595 -1.136 12.870 1.00 86.06 98 ASN A CA 1
ATOM 774 C C . ASN A 1 98 ? 4.213 0.304 13.254 1.00 86.06 98 ASN A C 1
ATOM 776 O O . ASN A 1 98 ? 5.041 1.036 13.798 1.00 86.06 98 ASN A O 1
ATOM 780 N N . LEU A 1 99 ? 2.988 0.747 12.958 1.00 87.50 99 LEU A N 1
ATOM 781 C CA . LEU A 1 99 ? 2.503 2.065 13.349 1.00 87.50 99 LEU A CA 1
ATOM 782 C C . LEU A 1 99 ? 1.834 1.959 14.722 1.00 87.50 99 LEU A C 1
ATOM 784 O O . LEU A 1 99 ? 0.769 1.367 14.837 1.00 87.50 99 LEU A O 1
ATOM 788 N N . GLY A 1 100 ? 2.408 2.586 15.755 1.00 88.06 100 GLY A N 1
ATOM 789 C CA . GLY A 1 100 ? 1.815 2.578 17.105 1.00 88.06 100 GLY A CA 1
ATOM 790 C C . GLY A 1 100 ? 0.350 3.035 17.114 1.00 88.06 100 GLY A C 1
ATOM 791 O O . GLY A 1 100 ? -0.506 2.368 17.682 1.00 88.06 100 GLY A O 1
ATOM 792 N N . LYS A 1 101 ? 0.031 4.077 16.334 1.00 90.94 101 LYS A N 1
ATOM 793 C CA . LYS A 1 101 ? -1.346 4.567 16.160 1.00 90.94 101 LYS A CA 1
ATOM 794 C C . LYS A 1 101 ? -2.315 3.527 15.596 1.00 90.94 101 LYS A C 1
ATOM 796 O O . LYS A 1 101 ? -3.503 3.602 15.883 1.00 90.94 101 LYS A O 1
ATOM 801 N N . PHE A 1 102 ? -1.839 2.582 14.784 1.00 92.25 102 PHE A N 1
ATOM 802 C CA . PHE A 1 102 ? -2.694 1.519 14.261 1.00 92.25 102 PHE A CA 1
ATOM 803 C C . PHE A 1 102 ? -3.185 0.626 15.401 1.00 92.25 102 PHE A C 1
ATOM 805 O O . PHE A 1 102 ? -4.379 0.372 15.490 1.00 92.25 102 PHE A O 1
ATOM 812 N N . GLN A 1 103 ? -2.283 0.234 16.304 1.00 89.56 103 GLN A N 1
ATOM 813 C CA . GLN A 1 103 ? -2.604 -0.592 17.473 1.00 89.56 103 GLN A CA 1
ATOM 814 C C . GLN A 1 103 ? -3.456 0.163 18.507 1.00 89.56 103 GLN A C 1
ATOM 816 O O . GLN A 1 103 ? -4.222 -0.453 19.234 1.00 89.56 103 GLN A O 1
ATOM 821 N N . GLU A 1 104 ? -3.343 1.493 18.564 1.00 92.94 104 GLU A N 1
ATOM 822 C CA . GLU A 1 104 ? -4.203 2.345 19.402 1.00 92.94 104 GLU A CA 1
ATOM 823 C C . GLU A 1 104 ? -5.619 2.517 18.830 1.00 92.94 104 GLU A C 1
ATOM 825 O O . GLU A 1 104 ? -6.558 2.761 19.582 1.00 92.94 104 GLU A O 1
ATOM 830 N N . THR A 1 105 ? -5.768 2.439 17.503 1.00 94.38 105 THR A N 1
ATOM 831 C CA . THR A 1 105 ? -7.037 2.714 16.807 1.00 94.38 105 THR A CA 1
ATOM 832 C C . THR A 1 105 ? -7.842 1.444 16.543 1.00 94.38 105 THR A C 1
ATOM 834 O O . THR A 1 105 ? -9.069 1.483 16.576 1.00 94.38 105 THR A O 1
ATOM 837 N N . TRP A 1 106 ? -7.170 0.327 16.257 1.00 94.50 106 TRP A N 1
ATOM 838 C CA . TRP A 1 106 ? -7.802 -0.912 15.816 1.00 94.50 106 TRP A CA 1
ATOM 839 C C . TRP A 1 106 ? -7.459 -2.070 16.745 1.00 94.50 106 TRP A C 1
ATOM 841 O O . TRP A 1 106 ? -6.290 -2.402 16.928 1.00 94.50 106 TRP A O 1
ATOM 851 N N . ASP A 1 107 ? -8.496 -2.747 17.242 1.00 91.56 107 ASP A N 1
ATOM 852 C CA . ASP A 1 107 ? -8.353 -3.927 18.104 1.00 91.56 107 ASP A CA 1
ATOM 853 C C . ASP A 1 107 ? -7.727 -5.126 17.371 1.00 91.56 107 ASP A C 1
ATOM 855 O O . ASP A 1 107 ? -7.111 -5.999 17.984 1.00 91.56 107 ASP A O 1
ATOM 859 N N . SER A 1 108 ? -7.897 -5.198 16.046 1.00 91.94 108 SER A N 1
ATOM 860 C CA . SER A 1 108 ? -7.333 -6.258 15.212 1.00 91.94 108 SER A CA 1
ATOM 861 C C . SER A 1 108 ? -7.196 -5.837 13.746 1.00 91.94 108 SER A C 1
ATOM 863 O O . SER A 1 108 ? -7.859 -4.913 13.268 1.00 91.94 108 SER A O 1
ATOM 865 N N . LEU A 1 109 ? -6.355 -6.564 13.000 1.00 90.25 109 LEU A N 1
ATOM 866 C CA . LEU A 1 109 ? -6.241 -6.401 11.547 1.00 90.25 109 LEU A CA 1
ATOM 867 C C . LEU A 1 109 ? -7.564 -6.717 10.833 1.00 90.25 109 LEU A C 1
ATOM 869 O O . LEU A 1 109 ? -7.910 -6.043 9.869 1.00 90.25 109 LEU A O 1
ATOM 873 N N . GLU A 1 110 ? -8.310 -7.709 11.317 1.00 92.12 110 GLU A N 1
ATOM 874 C CA . GLU A 1 110 ? -9.610 -8.096 10.762 1.00 92.12 110 GLU A CA 1
ATOM 875 C C . GLU A 1 110 ? -10.639 -6.966 10.910 1.00 92.12 110 GLU A C 1
ATOM 877 O O . GLU A 1 110 ? -11.308 -6.608 9.940 1.00 92.12 110 GLU A O 1
ATOM 882 N N . ALA A 1 111 ? -10.712 -6.330 12.086 1.00 93.50 111 ALA A N 1
ATOM 883 C CA . ALA A 1 111 ? -11.588 -5.181 12.316 1.00 93.50 111 ALA A CA 1
ATOM 884 C C . ALA A 1 111 ? -11.257 -4.023 11.362 1.00 93.50 111 ALA A C 1
ATOM 886 O O . ALA A 1 111 ? -12.152 -3.436 10.749 1.00 93.50 111 ALA A O 1
ATOM 887 N N . PHE A 1 112 ? -9.964 -3.751 11.169 1.00 94.56 112 PHE A N 1
ATOM 888 C CA . PHE A 1 112 ? -9.506 -2.771 10.192 1.00 94.56 112 PHE A CA 1
ATOM 889 C C . PHE A 1 112 ? -9.895 -3.151 8.755 1.00 94.56 112 PHE A C 1
ATOM 891 O O . PHE A 1 112 ? -10.423 -2.319 8.023 1.00 94.56 112 PHE A O 1
ATOM 898 N N . GLN A 1 113 ? -9.684 -4.401 8.338 1.00 92.44 113 GLN A N 1
ATOM 899 C CA . GLN A 1 113 ? -10.049 -4.866 6.995 1.00 92.44 113 GLN A CA 1
ATOM 900 C C . GLN A 1 113 ? -11.554 -4.729 6.733 1.00 92.44 113 GLN A C 1
ATOM 902 O O . GLN A 1 113 ? -11.949 -4.269 5.659 1.00 92.44 113 GLN A O 1
ATOM 907 N N . HIS A 1 114 ? -12.397 -5.049 7.719 1.00 92.94 114 HIS A N 1
ATOM 908 C CA . HIS A 1 114 ? -13.836 -4.811 7.636 1.00 92.94 114 HIS A CA 1
ATOM 909 C C . HIS A 1 114 ? -14.165 -3.327 7.459 1.00 92.94 114 HIS A C 1
ATOM 911 O O . HIS A 1 114 ? -14.965 -2.989 6.584 1.00 92.94 114 HIS A O 1
ATOM 917 N N . HIS A 1 115 ? -13.532 -2.440 8.231 1.00 94.38 115 HIS A N 1
ATOM 918 C CA . HIS A 1 115 ? -13.700 -0.993 8.077 1.00 94.38 115 HIS A CA 1
ATOM 919 C C . HIS A 1 115 ? -13.301 -0.511 6.681 1.00 94.38 115 HIS A C 1
ATOM 921 O O . HIS A 1 115 ? -14.072 0.191 6.030 1.00 94.38 115 HIS A O 1
ATOM 927 N N . VAL A 1 116 ? -12.142 -0.943 6.175 1.00 94.00 116 VAL A N 1
ATOM 928 C CA . VAL A 1 116 ? -11.677 -0.609 4.820 1.00 94.00 116 VAL A CA 1
ATOM 929 C C . VAL A 1 116 ? -12.716 -1.021 3.778 1.00 94.00 116 VAL A C 1
ATOM 931 O O . VAL A 1 116 ? -13.076 -0.214 2.926 1.00 94.00 116 VAL A O 1
ATOM 934 N N . VAL A 1 117 ? -13.262 -2.236 3.862 1.00 91.69 117 VAL A N 1
ATOM 935 C CA . VAL A 1 117 ? -14.327 -2.696 2.955 1.00 91.69 117 VAL A CA 1
ATOM 936 C C . VAL A 1 117 ? -15.560 -1.788 3.029 1.00 91.69 117 VAL A C 1
ATOM 938 O O . VAL A 1 117 ? -16.097 -1.408 1.989 1.00 91.69 117 VAL A O 1
ATOM 941 N N . GLN A 1 118 ? -15.992 -1.389 4.228 1.00 91.56 118 GLN A N 1
ATOM 942 C CA . GLN A 1 118 ? -17.134 -0.482 4.389 1.00 91.56 118 GLN A CA 1
ATOM 943 C C . GLN A 1 118 ? -16.866 0.906 3.799 1.00 91.56 118 GLN A C 1
ATOM 945 O O . GLN A 1 118 ? -17.723 1.446 3.106 1.00 91.56 118 GLN A O 1
ATOM 950 N N . VAL A 1 119 ? -15.678 1.475 4.002 1.00 92.06 119 VAL A N 1
ATOM 951 C CA . VAL A 1 119 ? -15.340 2.799 3.455 1.00 92.06 119 VAL A CA 1
ATOM 952 C C . VAL A 1 119 ? -15.194 2.758 1.933 1.00 92.06 119 VAL A C 1
ATOM 954 O O . VAL A 1 119 ? -15.661 3.662 1.245 1.00 92.06 119 VAL A O 1
ATOM 957 N N . LEU A 1 120 ? -14.556 1.716 1.394 1.00 89.88 120 LEU A N 1
ATOM 958 C CA . LEU A 1 120 ? -14.230 1.633 -0.032 1.00 89.88 120 LEU A CA 1
ATOM 959 C C . LEU A 1 120 ? -15.384 1.116 -0.904 1.00 89.88 120 LEU A C 1
ATOM 961 O O . LEU A 1 120 ? -15.450 1.456 -2.083 1.00 89.88 120 LEU A O 1
ATOM 965 N N . ILE A 1 121 ? -16.270 0.279 -0.355 1.00 85.19 121 ILE A N 1
ATOM 966 C CA . ILE A 1 121 ? -17.366 -0.370 -1.100 1.00 85.19 121 ILE A CA 1
ATOM 967 C C . ILE A 1 121 ? -18.743 0.029 -0.553 1.00 85.19 121 ILE A C 1
ATOM 969 O O . ILE A 1 121 ? -19.707 0.115 -1.313 1.00 85.19 121 ILE A O 1
ATOM 973 N N . GLY A 1 122 ? -18.851 0.293 0.752 1.00 67.56 122 GLY A N 1
ATOM 974 C CA . GLY A 1 122 ? -20.108 0.659 1.414 1.00 67.56 122 GLY A CA 1
ATOM 975 C C . GLY A 1 122 ? -20.613 2.066 1.080 1.00 67.56 122 GLY A C 1
ATOM 976 O O . GLY A 1 122 ? -21.794 2.345 1.276 1.00 67.56 122 GLY A O 1
ATOM 977 N N . ALA A 1 123 ? -19.782 2.932 0.493 1.00 52.06 123 ALA A N 1
ATOM 978 C CA . ALA A 1 123 ? -20.209 4.220 -0.046 1.00 52.06 123 ALA A CA 1
ATOM 979 C C . ALA A 1 123 ? -20.813 4.073 -1.457 1.00 52.06 123 ALA A C 1
ATOM 981 O O . ALA A 1 123 ? -20.266 4.562 -2.444 1.00 52.06 123 ALA A O 1
ATOM 982 N N . LYS A 1 124 ? -21.983 3.432 -1.565 1.00 41.94 124 LYS A N 1
ATOM 983 C CA . LYS A 1 124 ? -22.919 3.827 -2.627 1.00 41.94 124 LYS A CA 1
ATOM 984 C C . LYS A 1 124 ? -23.553 5.152 -2.196 1.00 41.94 124 LYS A C 1
ATOM 986 O O . LYS A 1 124 ? -24.048 5.211 -1.069 1.00 41.94 124 LYS A O 1
ATOM 991 N N . PRO A 1 125 ? -23.580 6.205 -3.031 1.00 42.56 125 PRO A N 1
ATOM 992 C CA . PRO A 1 125 ? -24.474 7.316 -2.764 1.00 42.56 125 PRO A CA 1
ATOM 993 C C . PRO A 1 125 ? -25.899 6.757 -2.747 1.00 42.56 125 PRO A C 1
ATOM 995 O O . PRO A 1 125 ? -26.372 6.170 -3.717 1.00 42.56 125 PRO A O 1
ATOM 998 N N . SER A 1 126 ? -26.545 6.885 -1.593 1.00 39.19 126 SER A N 1
ATOM 999 C CA . SER A 1 126 ? -27.994 6.865 -1.499 1.00 39.19 126 SER A CA 1
ATOM 1000 C C . SER A 1 126 ? -28.508 7.955 -2.431 1.00 39.19 126 SER A C 1
ATOM 1002 O O . SER A 1 126 ? -28.346 9.137 -2.130 1.00 39.19 126 SER A O 1
ATOM 1004 N N . ASP A 1 127 ? -29.134 7.564 -3.536 1.00 47.09 127 ASP A N 1
ATOM 1005 C CA . ASP A 1 127 ? -30.154 8.390 -4.167 1.00 47.09 127 ASP A CA 1
ATOM 1006 C C . ASP A 1 127 ? -31.252 8.632 -3.117 1.00 47.09 127 ASP A C 1
ATOM 1008 O O . ASP A 1 127 ? -32.119 7.794 -2.881 1.00 47.09 127 ASP A O 1
ATOM 1012 N N . ALA A 1 128 ? -31.150 9.760 -2.422 1.00 40.34 128 ALA A N 1
ATOM 1013 C CA . ALA A 1 128 ? -32.213 10.386 -1.648 1.00 40.34 128 ALA A CA 1
ATOM 1014 C C . ALA A 1 128 ? -32.198 11.862 -2.088 1.00 40.34 128 ALA A C 1
ATOM 1016 O O . ALA A 1 128 ? -31.341 12.621 -1.650 1.00 40.34 128 ALA A O 1
ATOM 1017 N N . GLN A 1 129 ? -32.821 12.177 -3.225 1.00 38.53 129 GLN A N 1
ATOM 1018 C CA . GLN A 1 129 ? -34.240 12.521 -3.361 1.00 38.53 129 GLN A CA 1
ATOM 1019 C C . GLN A 1 129 ? -34.484 13.968 -2.905 1.00 38.53 129 GLN A C 1
ATOM 1021 O O . GLN A 1 129 ? -34.637 14.219 -1.715 1.00 38.53 129 GLN A O 1
ATOM 1026 N N . ASP A 1 130 ? -34.518 14.870 -3.891 1.00 35.66 130 ASP A N 1
ATOM 1027 C CA . ASP A 1 130 ? -35.312 16.106 -3.882 1.00 35.66 130 ASP A CA 1
ATOM 1028 C C . ASP A 1 130 ? -36.458 15.930 -4.893 1.00 35.66 130 ASP A C 1
ATOM 1030 O O . ASP A 1 130 ? -36.191 15.369 -5.986 1.00 35.66 130 ASP A O 1
#

pLDDT: mean 85.57, std 15.73, range [35.66, 96.62]

Radius of gyration: 15.86 Å; chains: 1; bounding box: 52×30×36 Å

Sequence (130 aa):
MGDAVSSRVFELFWLPSSKGAKAASKDDLMLLNQHAKITHVVEMLDDEVRENSAGYFRWVRVVWMSEETNWSRLPHQREVLGFEPPTIGGGTAYSLANLGKFQETWDSLEAFQHHVVQVLIGAKPSDAQD

Foldseek 3Di:
DDDPQPFPKDKDFAAQPEPAQQADAAQDWFFDDDPQFTFFIWGFHHNDWDADPGHITGIITTPDGDPDPDRVPGDGNCQLQVHDDDPDDRNYGDDLVPDPVSVVRDVDPVRSVVSNCCRRPVPDPPPDDD